Protein 8CDT (pdb70)

Secondary structure (DSSP, 8-state):
--EEEEE--EEE-TT--EEEEEEEESS-STTS-EEEEEE-TTS-EEEEEEE-TTS-EEE-GGGTTTEEEEEEGGGTEEEEEE-S--GGG-EEEEEEEHHHHHHHHHTSS--SS--EEEEE-

Nearest PDB structures (foldseek):
  7zox-assembly1_C  TM=9.725E-01  e=8.321E-21  Vicugna pacos
  7sjs-assembly1_H  TM=9.654E-01  e=1.286E-16  Homo sapiens
  7bz5-assembly1_H  TM=9.254E-01  e=7.738E-17  Homo sapiens
  4dvb-assembly2_H  TM=9.433E-01  e=3.754E-16  Mus musculus
  7om5-assembly1_A  TM=9.015E-01  e=3.972E-16  Lama glama

Solvent-accessible surface area: 6124 Å² total; per-residue (Å²): 157,112,95,10,85,16,65,34,30,19,148,26,127,76,51,22,60,28,139,0,23,0,73,2,38,54,54,90,3,50,174,19,16,0,0,0,0,12,64,17,106,92,116,50,30,58,72,0,0,29,10,59,48,112,39,35,71,23,47,17,119,54,0,122,64,23,9,51,11,53,38,42,60,104,133,45,9,0,36,0,61,0,55,136,2,86,80,102,0,30,1,39,0,34,0,2,49,66,148,26,11,72,71,4,76,70,57,124,66,169,23,74,9,169,16,17,82,0,32,5,87

Radius of gyration: 13.22 Å; Cα contacts (8 Å, |Δi|>4): 326; chains: 1; bounding box: 37×27×26 Å

B-factor: mean 25.24, std 8.72, range [15.8, 60.59]

Sequence (121 aa):
DVQQLVESGGGLLVVQPGGSLRLSCVASSGFTFSRVGMGWVRQAPGKGLEEWVSDINASGGTGYADSVKGRFAISRDNAKNTLYLQMMNRRLKPEDTAVYYCCAKKMMDTAMMIEAGIIKPAGQGTQVTVS

Structure (mmCIF, N/CA/C/O backbone):
data_8CDT
#
_entry.id   8CDT
#
_cell.length_a   99.968
_cell.length_b   99.968
_cell.length_c   30.707
_cell.angle_alpha   90.000
_cell.angle_beta   90.000
_cell.angle_gamma   120.000
#
_symmetry.space_group_name_H-M   'P 63'
#
loop_
_entity.id
_entity.type
_entity.pdbx_description
1 polymer '15-Nup93 tracking VHH antibody'
2 non-polymer GLYCEROL
3 water water
#
loop_
_atom_site.grou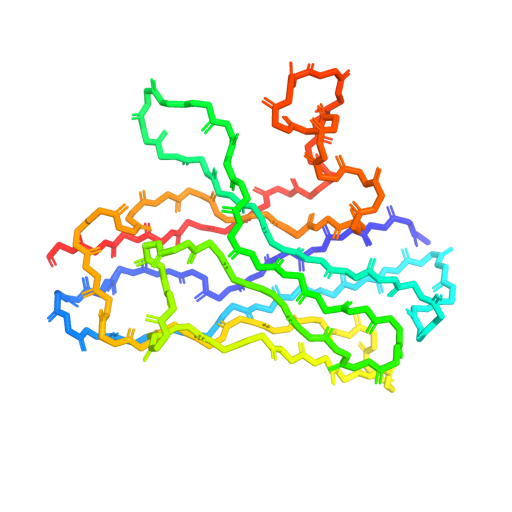p_PDB
_atom_site.id
_atom_site.type_symbol
_atom_site.label_atom_id
_atom_site.label_alt_id
_atom_site.label_comp_id
_atom_site.label_asym_id
_atom_site.label_entity_id
_atom_site.label_seq_id
_atom_site.pdbx_PDB_ins_code
_atom_site.Cartn_x
_atom_site.Cartn_y
_atom_site.Cartn_z
_atom_site.occupancy
_atom_site.B_iso_or_equiv
_atom_site.auth_seq_id
_atom_site.auth_comp_id
_atom_site.auth_asym_id
_atom_site.auth_atom_id
_atom_site.pdbx_PDB_model_num
ATOM 1 N N . ASP A 1 2 ? 47.04233 -49.20953 -15.95637 0.994 47.54966 2 ASP A N 1
ATOM 2 C CA . ASP A 1 2 ? 45.96826 -48.26404 -16.28941 1.000 44.33176 2 ASP A CA 1
ATOM 3 C C . ASP A 1 2 ? 45.95575 -47.05348 -15.33116 0.898 38.41282 2 ASP A C 1
ATOM 4 O O . ASP A 1 2 ? 46.22821 -47.19688 -14.14465 0.630 37.07838 2 ASP A O 1
ATOM 9 N N . VAL A 1 3 ? 45.62956 -45.87715 -15.86159 1.000 35.20410 3 VAL A N 1
ATOM 10 C CA . VAL A 1 3 ? 45.62322 -44.61163 -15.10661 1.000 31.02583 3 VAL A CA 1
ATOM 11 C C . VAL A 1 3 ? 44.19903 -44.05834 -15.17506 1.000 27.74524 3 VAL A C 1
ATOM 12 O O . VAL A 1 3 ? 43.76589 -43.56027 -16.23462 1.000 29.54209 3 VAL A O 1
ATOM 16 N N A GLN A 1 4 ? 43.44284 -44.19059 -14.07876 0.479 25.67730 4 GLN A N 1
ATOM 17 N N B GLN A 1 4 ? 43.47105 -44.12173 -14.05893 0.521 24.88795 4 GLN A N 1
ATOM 18 C CA A GLN A 1 4 ? 42.01489 -43.88214 -14.10884 0.479 25.35073 4 GLN A CA 1
ATOM 19 C CA B GLN A 1 4 ? 42.05583 -43.77982 -14.13902 0.521 24.46643 4 GLN A CA 1
ATOM 20 C C A GLN A 1 4 ? 41.56890 -43.37185 -12.74066 0.479 23.80597 4 GLN A C 1
ATOM 21 C C B GLN A 1 4 ? 41.53037 -43.42279 -12.75604 0.521 21.86684 4 GLN A C 1
ATOM 22 O O A GLN A 1 4 ? 42.19502 -43.62746 -11.71197 0.479 24.95805 4 GLN A O 1
ATOM 23 O O B GLN A 1 4 ? 42.04346 -43.87184 -11.73358 0.521 22.54444 4 GLN A O 1
ATOM 34 N N . LEU A 1 5 ? 40.46733 -42.62025 -12.75808 1.000 21.85596 5 LEU A N 1
ATOM 35 C CA . LEU A 1 5 ? 39.59508 -42.39099 -11.59284 1.000 20.26942 5 LEU A CA 1
ATOM 36 C C . LEU A 1 5 ? 38.22872 -42.87932 -12.01618 1.000 21.86331 5 LEU A C 1
ATOM 37 O O . LEU A 1 5 ? 37.71791 -42.45480 -13.06575 1.000 24.38854 5 LEU A O 1
ATOM 42 N N . VAL A 1 6 ? 37.63537 -43.77505 -11.21859 1.000 19.29796 6 VAL A N 1
ATOM 43 C CA . VAL A 1 6 ? 36.38284 -44.41789 -11.62891 1.000 19.16034 6 VAL A CA 1
ATOM 44 C C . VAL A 1 6 ? 35.33601 -44.26675 -10.51677 1.000 17.88193 6 VAL A C 1
ATOM 45 O O . VAL A 1 6 ? 35.44387 -44.89198 -9.46036 1.000 19.15714 6 VAL A O 1
ATOM 49 N N . GLU A 1 7 ? 34.31530 -43.43624 -10.76962 1.000 18.32563 7 GLU A N 1
ATOM 50 C CA . GLU A 1 7 ? 33.27183 -43.16386 -9.76470 1.000 17.34994 7 GLU A CA 1
ATOM 51 C C . GLU A 1 7 ? 32.07502 -44.12475 -9.87713 1.000 18.01564 7 GLU A C 1
ATOM 52 O O . GLU A 1 7 ? 31.69954 -44.53673 -10.97571 1.000 18.01510 7 GLU A O 1
ATOM 58 N N . SER A 1 8 ? 31.50039 -44.45447 -8.73144 1.000 17.25768 8 SER A N 1
ATOM 59 C CA . SER A 1 8 ? 30.25591 -45.22712 -8.74656 1.000 17.40753 8 SER A CA 1
ATOM 60 C C . SER A 1 8 ? 29.46252 -44.85479 -7.51335 1.000 18.02621 8 SER A C 1
ATOM 61 O O . SER A 1 8 ? 29.91726 -44.15700 -6.60129 1.000 19.32560 8 SER A O 1
ATOM 64 N N . GLY A 1 9 ? 28.20228 -45.31374 -7.50308 1.000 18.38107 9 GLY A N 1
ATOM 65 C CA . GLY A 1 9 ? 27.38117 -45.21827 -6.31246 1.000 19.36267 9 GLY A CA 1
ATOM 66 C C . GLY A 1 9 ? 26.23917 -44.22430 -6.41882 1.000 18.78686 9 GLY A C 1
ATOM 67 O O . GLY A 1 9 ? 25.42087 -44.11228 -5.45936 1.000 20.00189 9 GLY A O 1
ATOM 68 N N . GLY A 1 10 ? 26.10775 -43.52364 -7.55932 1.000 18.76313 10 GLY A N 1
ATOM 69 C CA . GLY A 1 10 ? 24.98657 -42.60438 -7.71498 1.000 19.73383 10 GLY A CA 1
ATOM 70 C C . GLY A 1 10 ? 23.63595 -43.31022 -7.75306 1.000 20.46354 10 GLY A C 1
ATOM 71 O O . GLY A 1 10 ? 23.49965 -44.53892 -7.76130 1.000 21.29192 10 GLY A O 1
ATOM 72 N N . GLY A 1 11 ? 22.60286 -42.50069 -7.74467 1.000 20.22527 11 GLY A N 1
ATOM 73 C CA . GLY A 1 11 ? 21.25035 -43.04517 -7.72372 1.000 19.79162 11 GLY A CA 1
ATOM 74 C C . GLY A 1 11 ? 20.23544 -41.94008 -7.54989 1.000 20.50323 11 GLY A C 1
ATOM 75 O O . GLY A 1 11 ? 20.56408 -40.74939 -7.54561 1.000 21.66838 11 GLY A O 1
ATOM 76 N N A LEU A 1 12 ? 18.98146 -42.35104 -7.40730 0.531 21.15556 12 LEU A N 1
ATOM 77 N N B LEU A 1 12 ? 18.97443 -42.37799 -7.51488 0.469 20.32135 12 LEU A N 1
ATOM 78 C CA A LEU A 1 12 ? 17.85748 -41.42091 -7.30564 0.531 22.82647 12 LEU A CA 1
ATOM 79 C CA B LEU A 1 12 ? 17.8011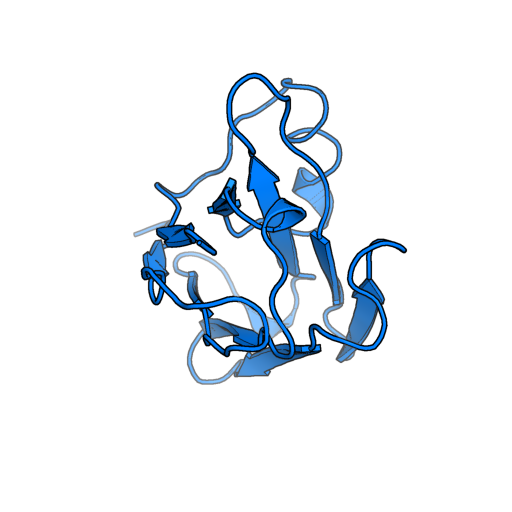0 -41.54436 -7.27897 0.469 21.64747 12 LEU A CA 1
ATOM 80 C C A LEU A 1 12 ? 17.23010 -41.64757 -5.94263 0.531 21.54750 12 LEU A C 1
ATOM 81 C C B LEU A 1 12 ? 17.40098 -41.71369 -5.82688 0.469 20.76622 12 LEU A C 1
ATOM 82 O O A LEU A 1 12 ? 16.68399 -42.72687 -5.69105 0.531 23.01020 12 LEU A O 1
ATOM 83 O O B LEU A 1 12 ? 17.29570 -42.84058 -5.32355 0.469 19.98151 12 LEU A O 1
ATOM 92 N N A VAL A 1 13 ? 17.33487 -40.65487 -5.05529 0.531 19.63431 13 VAL A N 1
ATOM 93 N N B VAL A 1 13 ? 17.14214 -40.59967 -5.16382 0.469 22.06048 13 VAL A N 1
ATOM 94 C CA A VAL A 1 13 ? 16.79304 -40.70490 -3.70617 0.531 20.24174 13 VAL A CA 1
ATOM 95 C CA B VAL A 1 13 ? 16.84129 -40.61679 -3.74710 0.469 23.35277 13 VAL A CA 1
ATOM 96 C C A VAL A 1 13 ? 15.77039 -39.59082 -3.48986 0.531 20.31896 13 VAL A C 1
ATOM 97 C C B VAL A 1 13 ? 15.85681 -39.49501 -3.42065 0.469 22.15047 13 VAL A C 1
ATOM 98 O O A VAL A 1 13 ? 15.66520 -38.63473 -4.25639 0.531 20.51587 13 VAL A O 1
ATOM 99 O O B VAL A 1 13 ? 15.79836 -38.46894 -4.09739 0.469 21.85275 13 VAL A O 1
ATOM 106 N N . GLN A 1 14 ? 15.07112 -39.69578 -2.38919 0.843 22.74977 14 GLN A N 1
ATOM 107 C CA . GLN A 1 14 ? 14.13527 -38.68748 -1.95947 1.000 24.10600 14 GLN A CA 1
ATOM 108 C C . GLN A 1 14 ? 14.85680 -37.66138 -1.09795 1.000 24.79263 14 GLN A C 1
ATOM 109 O O . GLN A 1 14 ? 15.89534 -37.94707 -0.53230 1.000 24.93982 14 GLN A O 1
ATOM 115 N N . PRO A 1 15 ? 14.31568 -36.44577 -0.97624 1.000 24.593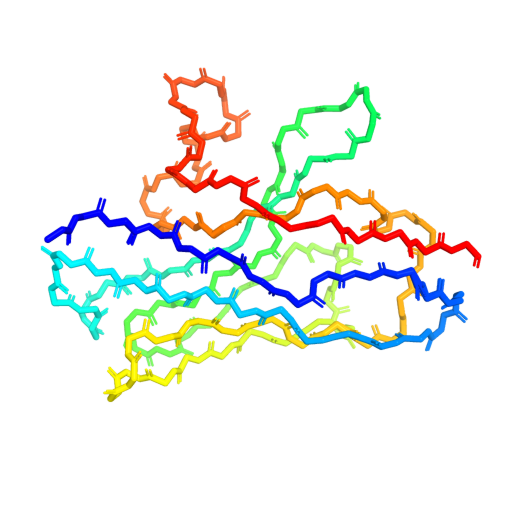18 15 PRO A N 1
ATOM 116 C CA . PRO A 1 15 ? 14.89030 -35.47706 -0.03367 1.000 23.59818 15 PRO A CA 1
ATOM 117 C C . PRO A 1 15 ? 14.96765 -35.99941 1.38956 1.000 22.71085 15 PRO A C 1
ATOM 118 O O . PRO A 1 15 ? 14.04873 -36.63528 1.90469 1.000 24.70249 15 PRO A O 1
ATOM 122 N N . GLY A 1 16 ? 16.11644 -35.78801 2.00817 1.000 21.55304 16 GLY A N 1
ATOM 123 C CA . GLY A 1 16 ? 16.39215 -36.34155 3.30607 1.000 21.11814 16 GLY A CA 1
ATOM 124 C C . GLY A 1 16 ? 17.16333 -37.64662 3.23942 1.000 19.80083 16 GLY A C 1
ATOM 125 O O . GLY A 1 16 ? 17.57856 -38.14277 4.29034 1.000 21.15447 16 GLY A O 1
ATOM 126 N N . GLY A 1 17 ? 17.32677 -38.21548 2.04855 1.000 20.13069 17 GLY A N 1
ATOM 127 C CA . GLY A 1 17 ? 17.91189 -39.54220 1.89829 1.000 18.16867 17 GLY A CA 1
ATOM 128 C C . GLY A 1 17 ? 19.43170 -39.55400 1.82830 1.000 18.19736 17 GLY A C 1
ATOM 129 O O . GLY A 1 17 ? 20.12653 -38.57211 2.15035 1.000 19.90179 17 GLY A O 1
ATOM 130 N N . SER A 1 18 ? 19.93664 -40.70467 1.41819 1.000 18.95969 18 SER A N 1
ATOM 131 C CA . SER A 1 18 ? 21.32151 -41.03154 1.65837 1.000 18.13174 18 SER A CA 1
ATOM 132 C C . SER A 1 18 ? 21.88765 -41.81741 0.49974 1.000 17.98701 18 SER A C 1
ATOM 133 O O . SER A 1 18 ? 21.22634 -42.71470 -0.03154 1.000 19.08316 18 SER A O 1
ATOM 136 N N . LEU A 1 19 ? 23.16965 -41.55315 0.17338 1.000 18.67048 19 LEU A N 1
ATOM 137 C CA . LEU A 1 19 ? 23.91357 -42.32606 -0.82854 1.000 18.27167 19 LEU A CA 1
ATOM 138 C C . LEU A 1 19 ? 25.36743 -42.33902 -0.40168 1.000 17.52160 19 LEU A C 1
ATOM 139 O O . LEU A 1 19 ? 25.81888 -41.44598 0.30398 1.000 19.81190 19 LEU A O 1
ATOM 144 N N . ARG A 1 20 ? 26.12309 -43.34457 -0.85684 1.000 16.93396 20 ARG A N 1
ATOM 145 C CA . ARG A 1 20 ? 27.57907 -43.31182 -0.64577 1.000 17.09176 20 ARG A CA 1
ATOM 146 C C . ARG A 1 20 ? 28.23067 -43.44582 -1.99626 1.000 16.69059 20 ARG A C 1
ATOM 147 O O . ARG A 1 20 ? 28.12571 -44.45819 -2.67031 0.857 19.45864 20 ARG A O 1
ATOM 155 N N . LEU A 1 21 ? 28.99970 -42.42857 -2.38023 1.000 17.24118 21 LEU A N 1
ATOM 156 C CA . LEU A 1 21 ? 29.74235 -42.52777 -3.63676 1.000 17.87557 21 LEU A CA 1
ATOM 157 C C . LEU A 1 21 ? 31.15682 -43.07607 -3.37310 1.000 16.74462 21 LEU A C 1
ATOM 158 O O . LEU A 1 21 ? 31.68720 -42.95286 -2.27001 1.000 18.24406 21 LEU A O 1
ATOM 163 N N . SER A 1 22 ? 31.70515 -43.73777 -4.37908 1.000 16.49131 22 SER A N 1
ATOM 164 C CA . SER A 1 22 ? 33.07567 -44.24436 -4.28783 1.000 17.36374 22 SER A CA 1
ATOM 165 C C . SER A 1 22 ? 33.81778 -43.77687 -5.52174 1.000 17.91867 22 SER A C 1
ATOM 166 O O . SER A 1 22 ? 33.26892 -43.58497 -6.60770 1.000 18.63047 22 SER A O 1
ATOM 169 N N . CYS A 1 23 ? 35.14699 -43.70195 -5.38511 1.000 18.32624 23 CYS A N 1
ATOM 170 C CA . CYS A 1 23 ? 36.02287 -43.53094 -6.53370 1.000 19.59044 23 CYS A CA 1
ATOM 171 C C . CYS A 1 23 ? 37.24542 -44.40755 -6.35045 0.977 19.40037 23 CYS A C 1
ATOM 172 O O . CYS A 1 23 ? 37.92288 -44.28776 -5.32574 1.000 20.52316 23 CYS A O 1
ATOM 175 N N . VAL A 1 24 ? 37.49547 -45.27495 -7.31654 1.000 19.30737 24 VAL A N 1
ATOM 176 C CA . VAL A 1 24 ? 38.70098 -46.11039 -7.29405 1.000 19.88772 24 VAL A CA 1
ATOM 177 C C . VAL A 1 24 ? 39.73481 -45.47248 -8.20315 1.000 20.52116 24 VAL A C 1
ATOM 178 O O . VAL A 1 24 ? 39.49821 -45.23473 -9.40047 1.000 21.14920 24 VAL A O 1
ATOM 182 N N . ALA A 1 25 ? 40.91084 -45.25456 -7.62834 1.000 19.86329 25 ALA A N 1
ATOM 183 C CA . ALA A 1 25 ? 42.04188 -44.64672 -8.33685 1.000 19.92972 25 ALA A CA 1
ATOM 184 C C . ALA A 1 25 ? 43.03959 -45.71246 -8.76962 1.000 21.64218 25 ALA A C 1
ATOM 185 O O . ALA A 1 25 ? 43.25802 -46.70182 -8.04930 1.000 23.16276 25 ALA A O 1
ATOM 187 N N . SER A 1 26 ? 43.62332 -45.52985 -9.95579 1.000 21.12189 26 SER A N 1
ATOM 188 C CA A SER A 1 26 ? 44.70583 -46.40096 -10.38172 0.519 21.24034 26 SER A CA 1
ATOM 189 C CA B SER A 1 26 ? 44.70304 -46.40315 -10.39344 0.481 22.63785 26 SER A CA 1
ATOM 190 C C . SER A 1 26 ? 45.77610 -45.57698 -11.08888 1.000 22.76079 26 SER A C 1
ATOM 191 O O . SER A 1 26 ? 45.49966 -44.53773 -11.68651 1.000 23.62604 26 SER A O 1
ATOM 196 N N . GLY A 1 27 ? 47.02004 -46.06055 -11.01238 1.000 23.05516 27 GLY A N 1
ATOM 197 C CA . GLY A 1 27 ? 48.13031 -45.54172 -11.80001 1.000 23.62316 27 GLY A CA 1
ATOM 198 C C . GLY A 1 27 ? 49.12640 -44.72436 -11.02471 1.000 22.51341 27 GLY A C 1
ATOM 199 O O . GLY A 1 27 ? 50.17440 -44.37588 -11.59079 1.000 23.85217 27 GLY A O 1
ATOM 200 N N . PHE A 1 28 ? 48.89700 -44.49272 -9.73481 1.000 21.61377 28 PHE A N 1
ATOM 201 C CA . PHE A 1 28 ? 49.79153 -43.68804 -8.91752 1.000 21.98146 28 PHE A CA 1
ATOM 202 C C . PHE A 1 28 ? 49.66130 -44.17330 -7.47731 1.000 21.73668 28 PHE A C 1
ATOM 203 O O . PHE A 1 28 ? 48.67237 -44.82702 -7.10880 1.000 23.62565 28 PHE A O 1
ATOM 211 N N . THR A 1 29 ? 50.62598 -43.80080 -6.64244 1.000 20.35587 29 THR A N 1
ATOM 212 C CA . THR A 1 29 ? 50.54244 -44.10100 -5.21889 1.000 19.35033 29 THR A CA 1
ATOM 213 C C . THR A 1 29 ? 49.48651 -43.21339 -4.57946 1.000 19.07959 29 THR A C 1
ATOM 214 O O . THR A 1 29 ? 49.65210 -41.99961 -4.44143 1.000 19.61784 29 THR A O 1
ATOM 218 N N . PHE A 1 30 ? 48.37123 -43.82932 -4.18237 1.000 20.02543 30 PHE A N 1
ATOM 219 C CA . PHE A 1 30 ? 47.19222 -43.08331 -3.76629 1.000 19.23972 30 PHE A CA 1
ATOM 220 C C . PHE A 1 30 ? 47.35771 -42.40897 -2.40634 1.000 19.35018 30 PHE A C 1
ATOM 221 O O . PHE A 1 30 ? 46.90838 -41.26792 -2.21290 1.000 19.52089 30 PHE A O 1
ATOM 229 N N . SER A 1 31 ? 48.01012 -43.07284 -1.45230 1.000 21.09661 31 SER A N 1
ATOM 230 C CA . SER A 1 31 ? 48.01909 -42.62156 -0.06409 1.000 21.10261 31 SER A CA 1
ATOM 231 C C . SER A 1 31 ? 48.64015 -41.24728 0.11854 1.000 21.69499 31 SER A C 1
ATOM 232 O O . SER A 1 31 ? 48.27377 -40.53100 1.05477 1.000 23.63854 31 SER A O 1
ATOM 235 N N . ARG A 1 32 ? 49.59877 -40.87161 -0.73751 1.000 19.84268 32 ARG A N 1
ATOM 236 C CA . ARG A 1 32 ? 50.30379 -39.62248 -0.57235 1.000 19.24501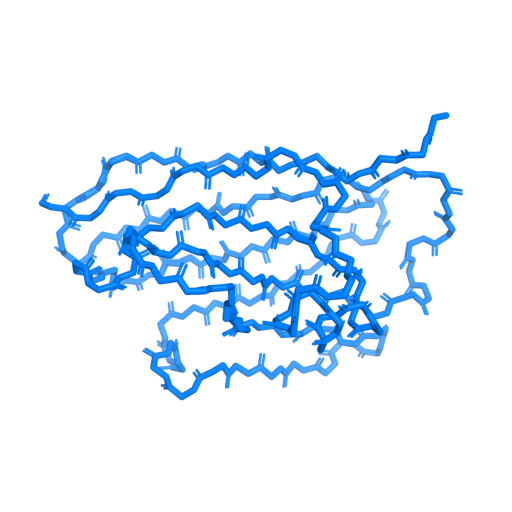 32 ARG A CA 1
ATOM 237 C C . ARG A 1 32 ? 49.66223 -38.44620 -1.29155 1.000 19.56052 32 ARG A C 1
ATOM 238 O O . ARG A 1 32 ? 50.20566 -37.33123 -1.22418 1.000 20.91511 32 ARG A O 1
ATOM 246 N N . VAL A 1 33 ? 48.52609 -38.67305 -1.96334 1.000 18.32640 33 VAL A N 1
ATOM 247 C CA . VAL A 1 33 ? 47.85775 -37.63267 -2.75272 1.000 18.71262 33 VAL A CA 1
ATOM 248 C C . VAL A 1 33 ? 46.57637 -37.13776 -2.06632 1.000 17.58478 33 VAL A C 1
ATOM 249 O O . VAL A 1 33 ? 45.71556 -37.93977 -1.67556 1.000 18.71226 33 VAL A O 1
ATOM 253 N N . GLY A 1 34 ? 46.41916 -35.82490 -1.96954 1.000 17.93868 34 GLY A N 1
ATOM 254 C CA . GLY A 1 34 ? 45.14977 -35.23548 -1.52543 1.000 17.47320 34 GLY A CA 1
ATOM 255 C C . GLY A 1 34 ? 44.10433 -35.39415 -2.59779 1.000 17.72341 34 GLY A C 1
ATOM 256 O O . GLY A 1 34 ? 44.38502 -35.19251 -3.78246 1.000 18.08613 34 GLY A O 1
ATOM 257 N N . MET A 1 35 ? 42.88678 -35.83381 -2.19268 1.000 17.14708 35 MET A N 1
ATOM 258 C CA . MET A 1 35 ? 41.83203 -36.18553 -3.16833 1.000 18.16561 35 MET A CA 1
ATOM 259 C C . MET A 1 35 ? 40.54906 -35.44476 -2.80961 1.000 18.07386 35 MET A C 1
ATOM 260 O O . MET A 1 35 ? 40.40523 -34.96824 -1.70746 1.000 20.21974 35 MET A O 1
ATOM 265 N N . GLY A 1 36 ? 39.64131 -35.34336 -3.75880 1.000 16.57093 36 GLY A N 1
ATOM 266 C CA . GLY A 1 36 ? 38.40513 -34.65942 -3.45219 1.000 17.23303 36 GLY A CA 1
ATOM 267 C C . GLY A 1 36 ? 37.31435 -34.98204 -4.43772 1.000 16.23971 36 GLY A C 1
ATOM 268 O O . GLY A 1 36 ? 37.47734 -35.74971 -5.38906 1.000 17.19854 36 GLY A O 1
ATOM 269 N N . TRP A 1 37 ? 36.21788 -34.25108 -4.24489 1.000 15.81481 37 TRP A N 1
ATOM 270 C CA . TRP A 1 37 ? 35.01137 -34.36898 -5.08794 1.000 15.84720 37 TRP A CA 1
ATOM 271 C C . TRP A 1 37 ? 34.58379 -33.01245 -5.60076 1.000 15.80311 37 TRP A C 1
ATOM 272 O O . TRP A 1 37 ? 34.69515 -31.99485 -4.88919 1.000 17.13527 37 TRP A O 1
ATOM 283 N N . VAL A 1 38 ? 34.08751 -33.01750 -6.83813 1.000 16.99932 38 VAL A N 1
ATOM 284 C CA . VAL A 1 38 ? 33.44445 -31.85429 -7.42694 1.000 16.32116 38 VAL A CA 1
ATOM 285 C C . VAL A 1 38 ? 32.12565 -32.33369 -7.99751 1.000 16.14776 38 VAL A C 1
ATOM 286 O O . VAL A 1 38 ? 31.88542 -33.53156 -8.13136 1.000 17.89386 38 VAL A O 1
ATOM 290 N N . ARG A 1 39 ? 31.27747 -31.41037 -8.39540 1.000 16.62266 39 ARG A N 1
ATOM 291 C CA . ARG A 1 39 ? 29.98525 -31.80303 -8.95646 1.000 16.44417 39 ARG A CA 1
ATOM 292 C C . ARG A 1 39 ? 29.53073 -30.80278 -9.99636 1.000 17.03229 39 ARG A C 1
ATOM 293 O O . ARG A 1 39 ? 29.91649 -29.61729 -9.97349 1.000 18.87762 39 ARG A O 1
ATOM 301 N N . GLN A 1 40 ? 28.67191 -31.23198 -10.88245 1.000 18.28638 40 GLN A N 1
ATOM 302 C CA . GLN A 1 40 ? 28.14343 -30.39230 -11.94675 1.000 18.89779 40 GLN A CA 1
ATOM 303 C C . GLN A 1 40 ? 26.64168 -30.58401 -12.02426 1.000 20.54813 40 GLN A C 1
ATOM 304 O O . GLN A 1 40 ? 26.15695 -31.64173 -12.44107 1.000 21.54976 40 GLN A O 1
ATOM 310 N N . ALA A 1 41 ? 25.92220 -29.54823 -11.63400 1.000 23.78540 41 ALA A N 1
ATOM 311 C CA . ALA A 1 41 ? 24.47304 -29.51314 -11.63707 1.000 27.26471 41 ALA A CA 1
ATOM 312 C C . ALA A 1 41 ? 24.01395 -29.08915 -13.03099 1.000 30.10425 41 ALA A C 1
ATOM 313 O O . ALA A 1 41 ? 24.78168 -28.48718 -13.78420 1.000 30.06696 41 ALA A O 1
ATOM 315 N N . PRO A 1 42 ? 22.76810 -29.38082 -13.40752 1.000 35.12002 42 PRO A N 1
ATOM 316 C CA . PRO A 1 42 ? 22.28703 -29.01327 -14.75289 1.000 38.12018 42 PRO A CA 1
ATOM 317 C C . PRO A 1 42 ? 22.35584 -27.52389 -15.03663 1.000 39.25981 42 PRO A C 1
ATOM 318 O O . PRO A 1 42 ? 21.98641 -26.69210 -14.20312 1.000 41.25718 42 PRO A O 1
ATOM 322 N N . GLY A 1 43 ? 22.94895 -27.20259 -16.18390 1.000 38.80440 43 GLY A N 1
ATOM 323 C CA . GLY A 1 43 ? 23.14805 -25.83333 -16.59673 1.000 40.93852 43 GLY A CA 1
ATOM 324 C C . GLY A 1 43 ? 24.21647 -25.06963 -15.85833 1.000 40.75195 43 GLY A C 1
ATOM 325 O O . GLY A 1 43 ? 24.34758 -23.86318 -16.07170 1.000 41.68048 43 GLY A O 1
ATOM 326 N N . LYS A 1 44 ? 24.96513 -25.72266 -14.97825 1.000 36.37549 44 LYS A N 1
ATOM 327 C CA . LYS A 1 44 ? 25.93985 -25.03608 -14.15079 1.000 33.44408 44 LYS A CA 1
ATOM 328 C C . LYS A 1 44 ? 27.34524 -25.51878 -14.46947 0.984 29.35953 44 LYS A C 1
ATOM 329 O O . LYS A 1 44 ? 27.54691 -26.51518 -15.17797 1.000 29.60894 44 LYS A O 1
ATOM 335 N N . GLY A 1 45 ? 28.32547 -24.78506 -13.93602 1.000 27.43530 45 GLY A N 1
ATOM 336 C CA . GLY A 1 45 ? 29.70852 -25.21299 -14.01009 1.000 26.09498 45 GLY A CA 1
ATOM 337 C C . GLY A 1 45 ? 30.03491 -26.26225 -12.95617 1.000 23.87403 45 GLY A C 1
ATOM 338 O O . GLY A 1 45 ? 29.21235 -26.66537 -12.12493 1.000 25.05009 45 GLY A O 1
ATOM 339 N N . LEU A 1 46 ? 31.26636 -26.71858 -13.00452 1.000 21.28969 46 LEU A N 1
ATOM 340 C CA . LEU A 1 46 ? 31.75171 -27.65456 -12.00645 1.000 19.92170 46 LEU A CA 1
ATOM 341 C C . LEU A 1 46 ? 32.07812 -26.90114 -10.74021 1.000 18.73721 46 LEU A C 1
ATOM 342 O O . LEU A 1 46 ? 32.72019 -25.82995 -10.79004 1.000 20.45692 46 LEU A O 1
ATOM 347 N N . GLU A 1 47 ? 31.71787 -27.45962 -9.57813 1.000 18.62093 47 GLU A N 1
ATOM 348 C CA A GLU A 1 47 ? 31.96631 -26.77923 -8.31713 0.590 18.13696 47 GLU A CA 1
ATOM 349 C CA B GLU A 1 47 ? 31.89410 -26.78432 -8.29376 0.410 18.12903 47 GLU A CA 1
ATOM 350 C C . GLU A 1 47 ? 32.47376 -27.74020 -7.26484 1.000 17.58966 47 GLU A C 1
ATOM 351 O O . GLU A 1 47 ? 32.09956 -28.91512 -7.23571 1.000 17.64130 47 GLU A O 1
ATOM 362 N N . TRP A 1 48 ? 33.39147 -27.27221 -6.44371 1.000 17.58931 48 TRP A N 1
ATOM 363 C CA . TRP A 1 48 ? 33.96369 -28.05021 -5.35898 1.000 17.39678 48 TRP A CA 1
ATOM 364 C C . TRP A 1 48 ? 32.90287 -28.54165 -4.39065 1.000 17.57710 48 TRP A C 1
ATOM 365 O O . TRP A 1 48 ? 31.98309 -27.82069 -4.01604 1.000 21.18032 48 TRP A O 1
ATOM 376 N N . VAL A 1 49 ? 33.10282 -29.77729 -3.92020 1.000 17.60740 49 VAL A N 1
ATOM 377 C CA . VAL A 1 49 ? 32.28827 -30.37131 -2.86223 1.000 17.36020 49 VAL A CA 1
ATOM 378 C C . VAL A 1 49 ? 33.10222 -30.60041 -1.59040 1.000 16.81541 49 VAL A C 1
ATOM 379 O O . VAL A 1 49 ? 32.69455 -30.20574 -0.50386 1.000 17.93101 49 VAL A O 1
ATOM 383 N N . SER A 1 50 ? 34.21100 -31.35818 -1.69979 1.000 17.02096 50 SER A N 1
ATOM 384 C CA . SER A 1 50 ? 34.92525 -31.73566 -0.48944 1.000 17.61017 50 SER A CA 1
ATOM 385 C C . SER A 1 50 ? 36.34343 -32.15703 -0.83892 1.000 17.32905 50 SER A C 1
ATOM 386 O O . SER A 1 50 ? 36.58293 -32.62239 -1.94933 1.000 18.46984 50 SER A O 1
ATOM 389 N N . ASP A 1 51 ? 37.26273 -31.99553 0.13385 1.000 17.37616 51 ASP A N 1
ATOM 390 C CA . ASP A 1 51 ? 38.65964 -32.41266 -0.01455 1.000 17.59280 51 ASP A CA 1
ATOM 391 C C . ASP A 1 51 ? 39.04999 -33.28102 1.15790 1.000 17.71272 51 ASP A C 1
ATOM 392 O O . ASP A 1 51 ? 38.61001 -33.06663 2.28938 1.000 18.68080 51 ASP A O 1
ATOM 397 N N . ILE A 1 52 ? 39.98514 -34.22040 0.89903 1.000 16.73201 52 ILE A N 1
ATOM 398 C CA . ILE A 1 52 ? 40.70441 -34.91410 1.98822 1.000 18.34951 52 ILE A CA 1
ATOM 399 C C . ILE A 1 52 ? 42.19959 -34.98732 1.66130 1.000 18.81600 52 ILE A C 1
ATOM 400 O O . ILE A 1 52 ? 42.60526 -35.56847 0.64842 1.000 19.18632 52 ILE A O 1
ATOM 405 N N . ASN A 1 53 ? 43.00864 -34.32979 2.47280 1.000 19.01292 53 ASN A N 1
ATOM 406 C CA . ASN A 1 53 ? 44.43617 -34.34197 2.16772 1.000 20.13815 53 ASN A CA 1
ATOM 407 C C . ASN A 1 53 ? 45.07429 -35.68429 2.53422 1.000 21.05021 53 ASN A C 1
ATOM 408 O O . ASN A 1 53 ? 44.43333 -36.56245 3.11949 1.000 21.59168 53 ASN A O 1
ATOM 413 N N . ALA A 1 54 ? 46.35515 -35.82615 2.18995 1.000 21.87928 54 ALA A N 1
ATOM 414 C CA . ALA A 1 54 ? 47.03239 -37.09373 2.46932 1.000 23.27686 54 ALA A CA 1
ATOM 415 C C . ALA A 1 54 ? 47.10962 -37.39431 3.97050 1.000 24.79803 54 ALA A C 1
ATOM 416 O O . ALA A 1 54 ? 47.18021 -38.56894 4.36552 1.000 27.97022 54 ALA A O 1
ATOM 418 N N . SER A 1 55 ? 47.08870 -36.37215 4.82265 0.914 24.34875 55 SER A N 1
ATOM 419 C CA . SER A 1 55 ? 47.11001 -36.53203 6.27751 1.000 26.95582 55 SER A CA 1
ATOM 420 C C . SER A 1 55 ? 45.74172 -36.76850 6.88921 0.959 26.17948 55 SER A C 1
ATOM 421 O O . SER A 1 55 ? 45.63894 -36.89794 8.12197 0.745 28.30494 55 SER A O 1
ATOM 424 N N . GLY A 1 56 ? 44.69181 -36.77783 6.07686 1.000 25.73742 56 GLY A N 1
ATOM 425 C CA . GLY A 1 56 ? 43.34553 -36.98764 6.57096 1.000 25.12720 56 GLY A CA 1
ATOM 426 C C . GLY A 1 56 ? 42.60590 -35.73094 6.98128 1.000 24.73466 56 GLY A C 1
ATOM 427 O O . GLY A 1 56 ? 41.48455 -35.82504 7.48614 1.000 26.46849 56 GLY A O 1
ATOM 428 N N . GLY A 1 57 ? 43.19625 -34.55578 6.81451 1.000 24.18446 57 GLY A N 1
ATOM 429 C CA . GLY A 1 57 ? 42.45274 -33.32952 7.07325 1.000 22.91339 57 GLY A CA 1
ATOM 430 C C . GLY A 1 57 ? 41.40811 -33.12481 5.97629 1.000 22.66901 57 GLY A C 1
ATOM 431 O O . GLY A 1 57 ? 41.63234 -33.45351 4.80973 1.000 23.48136 57 GLY A O 1
ATOM 432 N N . THR A 1 58 ? 40.23213 -32.58963 6.34477 1.000 22.65838 58 THR A N 1
ATOM 433 C CA . THR A 1 58 ? 39.13214 -32.49526 5.39345 1.000 22.00110 58 THR A CA 1
ATOM 434 C C . THR A 1 58 ? 38.58744 -31.07702 5.27783 1.000 22.44955 58 THR A C 1
ATOM 435 O O . THR A 1 58 ? 38.75794 -30.21039 6.16419 1.000 23.57792 58 THR A O 1
ATOM 439 N N . GLY A 1 59 ? 37.93171 -30.83396 4.15697 1.000 20.54794 59 GLY A N 1
ATOM 440 C CA .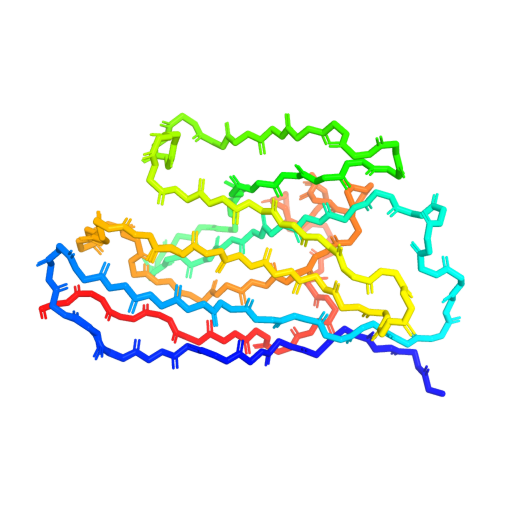 GLY A 1 59 ? 37.26673 -29.55717 3.94385 1.000 19.57380 59 GLY A CA 1
ATOM 441 C C . GLY A 1 59 ? 36.00963 -29.79007 3.14393 1.000 19.34970 59 GLY A C 1
ATOM 442 O O . GLY A 1 59 ? 35.90386 -30.77213 2.38596 1.000 19.35497 59 GLY A O 1
ATOM 443 N N . TYR A 1 60 ? 35.02972 -28.88919 3.32296 1.000 19.99462 60 TYR A N 1
ATOM 444 C CA . TYR A 1 60 ? 33.71260 -29.03406 2.71259 1.000 19.61856 60 TYR A CA 1
ATOM 445 C C . TYR A 1 60 ? 33.23298 -27.68637 2.18699 1.000 19.30284 60 TYR A C 1
ATOM 446 O O . TYR A 1 60 ? 33.37905 -26.64347 2.85975 1.000 20.97281 60 TYR A O 1
ATOM 455 N N . ALA A 1 61 ? 32.52721 -27.73331 1.04378 1.000 18.98195 61 ALA A N 1
ATOM 456 C CA . ALA A 1 61 ? 31.79074 -26.55676 0.60410 1.000 19.08495 61 ALA A CA 1
ATOM 457 C C . ALA A 1 61 ? 30.73055 -26.21588 1.65962 1.000 20.32963 61 ALA A C 1
ATOM 458 O O . ALA A 1 61 ? 30.14880 -27.11326 2.27969 1.000 20.97082 61 ALA A O 1
ATOM 460 N N . ASP A 1 62 ? 30.47544 -24.91379 1.84332 1.000 23.21547 62 ASP A N 1
ATOM 461 C CA . ASP A 1 62 ? 29.52704 -24.46415 2.87076 1.000 24.54571 62 ASP A CA 1
ATOM 462 C C . ASP A 1 62 ? 28.15880 -25.13649 2.74115 1.000 24.52450 62 ASP A C 1
ATOM 463 O O . ASP A 1 62 ? 27.56629 -25.54770 3.75681 1.000 26.47059 62 ASP A O 1
ATOM 468 N N . SER A 1 63 ? 27.69732 -25.36905 1.50408 1.000 22.63818 63 SER A N 1
ATOM 469 C CA . SER A 1 63 ? 26.34200 -25.90473 1.33096 1.000 23.35592 63 SER A CA 1
ATOM 470 C C . SER A 1 63 ? 26.19725 -27.37326 1.72509 1.000 22.95064 63 SER A C 1
ATOM 471 O O . SER A 1 63 ? 25.06924 -27.83518 1.85522 1.000 24.67879 63 SER A O 1
ATOM 474 N N . VAL A 1 64 ? 27.28696 -28.10500 1.92244 1.000 21.25522 64 VAL A N 1
ATOM 475 C CA . VAL A 1 64 ? 27.22514 -29.51507 2.27419 1.000 19.88945 64 VAL A CA 1
ATOM 476 C C . VAL A 1 64 ? 27.73310 -29.80657 3.67437 1.000 20.75312 64 VAL A C 1
ATOM 477 O O . VAL A 1 64 ? 27.63498 -30.96747 4.12045 1.000 20.66582 64 VAL A O 1
ATOM 481 N N . LYS A 1 65 ? 28.27687 -28.81610 4.37152 1.000 22.02368 65 LYS A N 1
ATOM 482 C CA . LYS A 1 65 ? 28.80367 -29.03246 5.71857 1.000 23.56159 65 LYS A CA 1
ATOM 483 C C . LYS A 1 65 ? 27.73251 -29.56650 6.64220 1.000 24.01363 65 LYS A C 1
ATOM 484 O O . LYS A 1 65 ? 26.58674 -29.09715 6.62435 1.000 27.03935 65 LYS A O 1
ATOM 490 N N . GLY A 1 66 ? 28.10815 -30.58409 7.41123 1.000 24.81866 66 GLY A N 1
ATOM 491 C CA . GLY A 1 66 ? 27.22411 -31.23909 8.32388 1.000 25.87885 66 GLY A CA 1
ATOM 492 C C . GLY A 1 66 ? 26.34661 -32.29048 7.71257 1.000 25.64220 66 GLY A C 1
ATOM 493 O O . GLY A 1 66 ? 25.64923 -32.97121 8.46196 1.000 28.21416 66 GLY A O 1
ATOM 494 N N . ARG A 1 67 ? 26.33091 -32.43031 6.38069 1.000 21.69582 67 ARG A N 1
ATOM 495 C CA . ARG A 1 67 ? 25.52672 -33.43541 5.71383 1.000 20.50050 67 ARG A CA 1
ATOM 496 C C . ARG A 1 67 ? 26.36803 -34.46382 4.98326 1.000 19.01914 67 ARG A C 1
ATOM 497 O O . ARG A 1 67 ? 25.97447 -35.63677 4.90540 1.000 20.30474 67 ARG A O 1
ATOM 505 N N . PHE A 1 68 ? 27.49977 -34.06596 4.41837 1.000 18.94440 68 PHE A N 1
ATOM 506 C CA . PHE A 1 68 ? 28.36402 -34.97786 3.68636 1.000 17.95297 68 PHE A CA 1
ATOM 507 C C . PHE A 1 68 ? 29.60553 -35.29955 4.51495 1.000 18.19257 68 PHE A C 1
ATOM 508 O O . PHE A 1 68 ? 30.02847 -34.48740 5.34026 1.000 21.16718 68 PHE A O 1
ATOM 516 N N . ALA A 1 69 ? 30.21592 -36.45761 4.26603 1.000 17.78672 69 ALA A N 1
ATOM 517 C CA . ALA A 1 69 ? 31.44345 -36.82810 4.96751 1.000 18.92332 69 ALA A CA 1
ATOM 518 C C . ALA A 1 69 ? 32.33961 -37.55673 3.98050 1.000 18.35039 69 ALA A C 1
ATOM 519 O O . ALA A 1 69 ? 31.95896 -38.57362 3.39092 1.000 20.08840 69 ALA A O 1
ATOM 521 N N . ILE A 1 70 ? 33.54826 -37.01788 3.79097 1.000 17.91262 70 ILE A N 1
ATOM 522 C CA . ILE A 1 70 ? 34.54596 -37.63432 2.91383 1.000 18.19510 70 ILE A CA 1
ATOM 523 C C . ILE A 1 70 ? 35.45867 -38.55088 3.72058 1.000 19.24719 70 ILE A C 1
ATOM 524 O O . ILE A 1 70 ? 35.77435 -38.29362 4.89239 1.000 21.60444 70 ILE A O 1
ATOM 529 N N . SER A 1 71 ? 35.88470 -39.63058 3.06482 1.000 19.09075 71 SER A N 1
ATOM 530 C CA . SER A 1 71 ? 36.82978 -40.53044 3.71691 1.000 21.15514 71 SER A CA 1
ATOM 531 C C . SER A 1 71 ? 37.60950 -41.25459 2.64117 1.000 20.00350 71 SER A C 1
ATOM 532 O O . SER A 1 71 ? 37.30941 -41.17039 1.44791 1.000 19.55777 71 SER A O 1
ATOM 535 N N . ARG A 1 72 ? 38.67961 -41.94596 3.08649 1.000 20.13139 72 ARG A N 1
ATOM 536 C CA . ARG A 1 72 ? 39.48098 -42.66242 2.11048 1.000 20.06913 72 ARG A CA 1
ATOM 537 C C . ARG A 1 72 ? 39.95473 -43.97375 2.72071 1.000 22.45537 72 ARG A C 1
ATOM 538 O O . ARG A 1 72 ? 40.16710 -44.07442 3.94520 1.000 24.62819 72 ARG A O 1
ATOM 546 N N . ASP A 1 73 ? 40.10537 -44.97887 1.86026 1.000 22.20346 73 ASP A N 1
ATOM 547 C CA . ASP A 1 73 ? 40.68157 -46.27542 2.23137 1.000 24.18492 73 ASP A CA 1
ATOM 548 C C . ASP A 1 73 ? 41.91023 -46.45424 1.34389 1.000 23.21634 73 ASP A C 1
ATOM 549 O O . ASP A 1 73 ? 41.79987 -46.87709 0.19098 1.000 24.65525 73 ASP A O 1
ATOM 554 N N . ASN A 1 74 ? 43.07339 -46.14707 1.90547 1.000 22.22970 74 ASN A N 1
ATOM 555 C CA . ASN A 1 74 ? 44.30311 -46.16446 1.12280 1.000 24.22711 74 ASN A CA 1
ATOM 556 C C . ASN A 1 74 ? 44.67058 -47.56014 0.64800 1.000 26.14550 74 ASN A C 1
ATOM 557 O O . ASN A 1 74 ? 45.17663 -47.70343 -0.46880 1.000 28.26092 74 ASN A O 1
ATOM 562 N N . ALA A 1 75 ? 44.37177 -48.58640 1.44508 1.000 27.53502 75 ALA A N 1
ATOM 563 C CA . ALA A 1 75 ? 44.67632 -49.95272 1.05606 1.000 29.10331 75 ALA A CA 1
ATOM 564 C C . ALA A 1 75 ? 43.88346 -50.39381 -0.15541 1.000 29.97205 75 ALA A C 1
ATOM 565 O O . ALA A 1 75 ? 44.33258 -51.25886 -0.90086 1.000 32.18446 75 ALA A O 1
ATOM 567 N N . LYS A 1 76 ? 42.73382 -49.77476 -0.40925 1.000 27.88841 76 LYS A N 1
ATOM 568 C CA . LYS A 1 76 ? 41.91939 -50.10519 -1.55504 1.000 28.43473 76 LYS A CA 1
ATOM 569 C C . LYS A 1 76 ? 41.97595 -49.03547 -2.63579 1.000 26.11665 76 LYS A C 1
ATOM 570 O O . LYS A 1 76 ? 41.20202 -49.10684 -3.59841 1.000 24.59576 76 LYS A O 1
ATOM 576 N N . ASN A 1 77 ? 42.85161 -48.03555 -2.50599 1.000 23.35351 77 ASN A N 1
ATOM 577 C CA . ASN A 1 77 ? 42.90956 -46.93419 -3.48352 1.000 22.22930 77 ASN A CA 1
ATOM 578 C C . ASN A 1 77 ? 41.53841 -46.26792 -3.69941 0.993 20.58225 77 ASN A C 1
ATOM 579 O O . ASN A 1 77 ? 41.21549 -45.89173 -4.82835 0.891 20.11047 77 ASN A O 1
ATOM 584 N N . THR A 1 78 ? 40.71404 -46.17401 -2.64730 1.000 20.65728 78 THR A N 1
ATOM 585 C CA . THR A 1 78 ? 39.33066 -45.73539 -2.82411 1.000 20.49015 78 THR A CA 1
ATOM 586 C C . THR A 1 78 ? 39.04273 -44.49138 -1.99729 1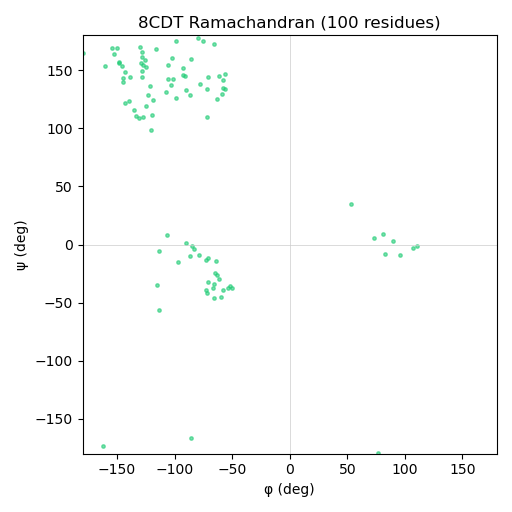.000 20.71286 78 THR A C 1
ATOM 587 O O . THR A 1 78 ? 39.40098 -44.41130 -0.81429 1.000 21.21528 78 THR A O 1
ATOM 591 N N . LEU A 1 79 ? 38.33803 -43.54264 -2.63747 1.000 19.18688 79 LEU A N 1
ATOM 592 C CA . LEU A 1 79 ? 37.79061 -42.35371 -1.98814 1.000 19.31279 79 LEU A CA 1
ATOM 593 C C . LEU A 1 79 ? 36.28782 -42.53383 -1.84227 1.000 18.12678 79 LEU A C 1
ATOM 594 O O . LEU A 1 79 ? 35.65900 -43.03737 -2.76167 1.000 19.24641 79 LEU A O 1
ATOM 599 N N . TYR A 1 80 ? 35.73613 -42.07173 -0.72876 1.000 17.44449 80 TYR A N 1
ATOM 600 C CA . TYR A 1 80 ? 34.28732 -42.16549 -0.52368 1.000 18.20612 80 TYR A CA 1
ATOM 601 C C . TYR A 1 80 ? 33.69787 -40.81186 -0.22962 1.000 17.90279 80 TYR A C 1
ATOM 602 O O . TYR A 1 80 ? 34.32048 -39.92050 0.31875 1.000 19.24098 80 TYR A O 1
ATOM 611 N N . LEU A 1 81 ? 32.43204 -40.65449 -0.58171 1.000 16.94930 81 LEU A N 1
ATOM 612 C CA . LEU A 1 81 ? 31.63899 -39.49244 -0.13076 1.000 16.91585 81 LEU A CA 1
ATOM 613 C C . LEU A 1 81 ? 30.30352 -40.00499 0.41830 1.000 16.46320 81 LEU A C 1
ATOM 614 O O . LEU A 1 81 ? 29.44431 -40.50580 -0.33925 1.000 17.23856 81 LEU A O 1
ATOM 619 N N . GLN A 1 82 ? 30.14342 -39.91807 1.73656 1.000 16.96547 82 GLN A N 1
ATOM 620 C CA . GLN A 1 82 ? 28.87233 -40.28427 2.35837 1.000 17.79125 82 GLN A CA 1
ATOM 621 C C . GLN A 1 82 ? 27.97298 -39.07295 2.30117 1.000 18.16055 82 GLN A C 1
ATOM 622 O O . GLN A 1 82 ? 28.34317 -37.98464 2.78542 1.000 20.43071 82 GLN A O 1
ATOM 628 N N A MET A 1 83 ? 26.83535 -39.24135 1.66048 0.619 17.59009 83 MET A N 1
ATOM 629 N N B MET A 1 83 ? 2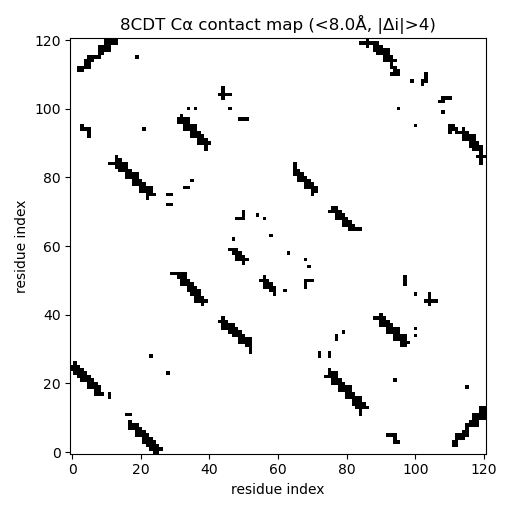6.80710 -39.20861 1.68717 0.381 18.08176 83 MET A N 1
ATOM 630 C CA A MET A 1 83 ? 25.85455 -38.16098 1.48581 0.619 18.55772 83 MET A CA 1
ATOM 631 C CA B MET A 1 83 ? 25.91613 -38.04508 1.50860 0.381 18.43382 83 MET A CA 1
ATOM 632 C C A MET A 1 83 ? 24.66558 -38.47731 2.37977 0.619 19.50752 83 MET A C 1
ATOM 633 C C B MET A 1 83 ? 24.59175 -38.27151 2.22323 0.381 18.08131 83 MET A C 1
ATOM 634 O O A MET A 1 83 ? 23.99775 -39.49133 2.17431 0.619 21.09689 83 MET A O 1
ATOM 635 O O B MET A 1 83 ? 23.73239 -38.98005 1.69758 0.381 17.01537 83 MET A O 1
ATOM 644 N N . ASN A 1 84 ? 24.42315 -37.66692 3.39107 1.000 17.88934 84 ASN A N 1
ATOM 645 C CA . ASN A 1 84 ? 23.23003 -37.80861 4.22385 1.000 18.89425 84 ASN A CA 1
ATOM 646 C C . ASN A 1 84 ? 22.38565 -36.55639 4.11417 1.000 19.13192 84 ASN A C 1
ATOM 647 O O . ASN A 1 84 ? 22.86847 -35.51620 3.67007 1.000 20.77574 84 ASN A O 1
ATOM 652 N N A ARG A 1 85 ? 21.09507 -36.68936 4.48653 0.402 19.56621 85 ARG A N 1
ATOM 653 N N B ARG A 1 85 ? 21.09450 -36.64765 4.51473 0.598 19.34827 85 ARG A N 1
ATOM 654 C CA A ARG A 1 85 ? 20.11446 -35.59025 4.48063 0.402 20.92894 85 ARG A CA 1
ATOM 655 C CA B ARG A 1 85 ? 20.19138 -35.47754 4.50762 0.598 20.11356 85 ARG A CA 1
ATOM 656 C C A ARG A 1 85 ? 20.14006 -34.82923 3.16348 0.402 20.19763 85 ARG A C 1
ATOM 657 C C B ARG A 1 85 ? 20.18611 -34.79949 3.14080 0.598 19.44522 85 ARG A C 1
ATOM 658 O O A ARG A 1 85 ? 20.25808 -33.60096 3.12986 0.402 20.96822 85 ARG A O 1
ATOM 659 O O B ARG A 1 85 ? 20.34911 -33.58210 3.04131 0.598 20.11307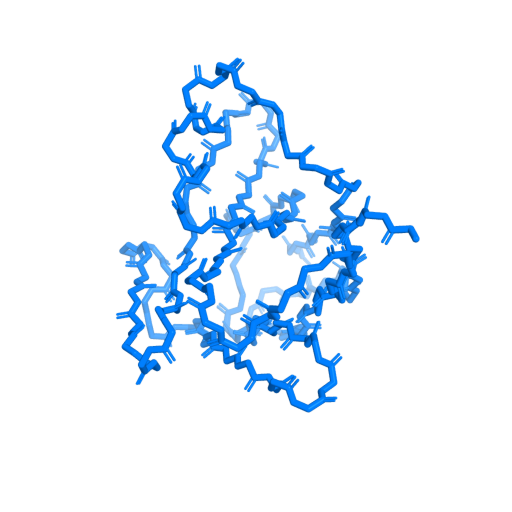 85 ARG A O 1
ATOM 674 N N . LEU A 1 86 ? 20.10235 -35.58909 2.06999 1.000 19.95495 86 LEU A N 1
ATOM 675 C CA . LEU A 1 86 ? 20.25406 -35.02723 0.71665 1.000 19.93678 86 LEU A CA 1
ATOM 676 C C . LEU A 1 86 ? 19.15848 -34.00986 0.38420 1.000 20.28456 86 LEU A C 1
ATOM 677 O O . LEU A 1 86 ? 18.01214 -34.13659 0.84677 1.000 21.38083 86 LEU A O 1
ATOM 682 N N . LYS A 1 87 ? 19.47791 -33.05695 -0.47594 1.000 20.74232 87 LYS A N 1
ATOM 683 C CA . LYS A 1 87 ? 18.54092 -31.99722 -0.83367 1.000 21.20105 87 LYS A CA 1
ATOM 684 C C . LYS A 1 87 ? 18.43278 -31.93497 -2.34698 1.000 22.97870 87 LYS A C 1
ATOM 685 O O . LYS A 1 87 ? 19.35697 -32.33555 -3.04379 1.000 21.82941 87 LYS A O 1
ATOM 691 N N . PRO A 1 88 ? 17.31278 -31.43390 -2.88705 1.000 23.78201 88 PRO A N 1
ATOM 692 C CA . PRO A 1 88 ? 17.19309 -31.30008 -4.36013 1.000 23.73794 88 PRO A CA 1
ATOM 693 C C . PRO A 1 88 ? 18.37033 -30.55209 -4.99412 1.000 23.91674 88 PRO A C 1
ATOM 694 O O . PRO A 1 88 ? 18.83712 -30.95033 -6.06572 1.000 26.03364 88 PRO A O 1
ATOM 698 N N . GLU A 1 89 ? 18.91340 -29.53133 -4.30387 1.000 23.53770 89 GLU A N 1
ATOM 699 C CA . GLU A 1 89 ? 20.06399 -28.77621 -4.80890 0.974 23.80552 89 GLU A CA 1
ATOM 700 C C . GLU A 1 89 ? 21.33540 -29.60034 -4.96133 1.000 21.78990 89 GLU A C 1
ATOM 701 O O . GLU A 1 89 ? 22.30736 -29.11056 -5.56994 0.833 21.94469 89 GLU A O 1
ATOM 707 N N . ASP A 1 90 ? 21.39223 -30.80714 -4.37349 1.000 20.81542 90 ASP A N 1
ATOM 708 C CA . ASP A 1 90 ? 22.55874 -31.67755 -4.51897 1.000 19.25828 90 ASP A CA 1
ATOM 709 C C . ASP A 1 90 ? 22.51577 -32.49263 -5.80084 1.000 18.98229 90 ASP A C 1
ATOM 710 O O . ASP A 1 90 ? 23.44531 -33.26774 -6.06635 1.000 20.25978 90 ASP A O 1
ATOM 715 N N . THR A 1 91 ? 21.44653 -32.40047 -6.59020 1.000 20.05194 91 THR A N 1
ATOM 716 C CA . THR A 1 91 ? 21.34023 -33.13898 -7.84817 1.000 19.39560 91 THR A CA 1
ATOM 717 C C . THR A 1 91 ? 22.43033 -32.66577 -8.79646 1.000 19.40541 91 THR A C 1
ATOM 718 O O . THR A 1 91 ? 22.55762 -31.47039 -9.05163 1.000 21.41497 91 THR A O 1
ATOM 722 N N . ALA A 1 92 ? 23.24885 -33.60367 -9.29764 1.000 19.15485 92 ALA A N 1
ATOM 723 C CA . ALA A 1 92 ? 24.44219 -33.26077 -10.10019 1.000 18.87071 92 ALA A CA 1
ATOM 724 C C . ALA A 1 92 ? 25.11185 -34.55302 -10.50515 1.000 18.04973 92 ALA A C 1
ATOM 725 O O . ALA A 1 92 ? 24.85683 -35.62382 -9.92468 1.000 18.72298 92 ALA A O 1
ATOM 727 N N . VAL A 1 93 ? 26.00922 -34.45134 -11.48229 1.000 18.32068 93 VAL A N 1
ATOM 728 C CA . VAL A 1 93 ? 27.00862 -35.49781 -11.67670 1.000 17.72385 93 VAL A CA 1
ATOM 729 C C . VAL A 1 93 ? 28.20189 -35.20471 -10.78110 1.000 17.16836 93 VAL A C 1
ATOM 730 O O . VAL A 1 93 ? 28.72010 -34.06855 -10.77116 1.000 18.50435 93 VAL A O 1
ATOM 734 N N . TYR A 1 94 ? 28.62040 -36.20161 -10.00942 1.000 17.53341 94 TYR A N 1
ATOM 735 C CA . TYR A 1 94 ? 29.75261 -36.05073 -9.09526 1.000 17.25244 94 TYR A CA 1
ATOM 736 C C . TYR A 1 94 ? 30.97859 -36.71301 -9.66892 1.000 16.63437 94 TYR A C 1
ATOM 737 O O . TYR A 1 94 ? 30.91532 -37.82288 -10.19639 1.000 17.79652 94 TYR A O 1
ATOM 746 N N . TYR A 1 95 ? 32.12864 -36.03665 -9.54368 1.000 16.81209 95 TYR A N 1
ATOM 747 C CA . TYR A 1 95 ? 33.40193 -36.50964 -10.08259 1.000 16.67642 95 TYR A CA 1
ATOM 748 C C . TYR A 1 95 ? 34.46325 -36.42954 -9.00444 1.000 17.30797 95 TYR A C 1
ATOM 749 O O . TYR A 1 95 ? 34.48661 -35.50280 -8.19470 1.000 17.93337 95 TYR A O 1
ATOM 758 N N A CYS A 1 96 ? 35.38002 -37.37084 -9.06938 0.654 16.39458 96 CYS A N 1
ATOM 759 N N B CYS A 1 96 ? 35.34396 -37.42488 -8.96516 0.346 19.49251 96 CYS A N 1
ATOM 760 C CA A CYS A 1 96 ? 36.54142 -37.37836 -8.20028 0.654 16.05342 96 CYS A CA 1
ATOM 761 C CA B CYS A 1 96 ? 36.48773 -37.30112 -8.07027 0.346 23.17676 96 CYS A CA 1
ATOM 762 C C A CYS A 1 96 ? 37.70729 -36.64485 -8.84187 0.654 17.27917 96 CYS A C 1
ATOM 763 C C B CYS A 1 96 ? 37.66805 -36.64819 -8.79089 0.346 21.03689 96 CYS A C 1
ATOM 764 O O A CYS A 1 96 ? 37.83334 -36.61129 -10.06037 0.654 17.48624 96 CYS A O 1
ATOM 765 O O B CYS A 1 96 ? 37.75856 -36.64787 -10.01724 0.346 21.06838 96 CYS A O 1
ATOM 770 N N . ALA A 1 97 ? 38.55400 -36.04531 -8.00705 1.000 18.29479 97 ALA A N 1
ATOM 771 C CA . ALA A 1 97 ? 39.72168 -35.38769 -8.57271 1.000 18.96283 97 ALA A CA 1
ATOM 772 C C . ALA A 1 97 ? 40.83714 -35.41426 -7.56742 1.000 19.42104 97 ALA A C 1
ATOM 773 O O . ALA A 1 97 ? 40.60131 -35.43960 -6.36170 1.000 20.73882 97 ALA A O 1
ATOM 775 N N . LYS A 1 98 ? 42.09090 -35.34045 -8.06423 1.000 18.82637 98 LYS A N 1
ATOM 776 C CA A LYS A 1 98 ? 43.16044 -34.90403 -7.17562 0.627 19.54719 98 LYS A CA 1
ATOM 777 C CA B LYS A 1 98 ? 43.14522 -34.91537 -7.15908 0.373 19.20801 98 LYS A CA 1
ATOM 778 C C . LYS A 1 98 ? 42.87342 -33.47883 -6.71221 1.000 18.06664 98 LYS A C 1
ATOM 779 O O . LYS A 1 98 ? 42.41598 -32.62981 -7.50741 1.000 19.89370 98 LYS A O 1
ATOM 790 N N . MET A 1 99 ? 43.13612 -33.20549 -5.41843 1.000 18.54089 99 MET A N 1
ATOM 791 C CA . MET A 1 99 ? 42.96383 -31.83544 -4.88010 1.000 19.61010 99 MET A CA 1
ATOM 792 C C . MET A 1 99 ? 43.63418 -30.77037 -5.70607 1.000 21.45046 99 MET A C 1
ATOM 793 O O . MET A 1 99 ? 43.07822 -29.66109 -5.86029 1.000 23.82282 99 MET A O 1
ATOM 798 N N . MET A 1 100 ? 44.81905 -31.08585 -6.24515 1.000 22.09814 100 MET A N 1
ATOM 799 C CA . MET A 1 100 ? 45.53992 -30.08379 -7.03121 1.000 23.31154 100 MET A CA 1
ATOM 800 C C . MET A 1 100 ? 44.88277 -29.81346 -8.37523 1.000 22.28259 100 MET A C 1
ATOM 801 O O . MET A 1 100 ? 45.29131 -28.84222 -9.04836 1.000 25.24403 100 MET A O 1
ATOM 806 N N . ASP A 1 101 ? 43.92321 -30.63879 -8.78000 1.000 20.57449 101 ASP A N 1
ATOM 807 C CA . ASP A 1 101 ? 43.23567 -30.44827 -10.04977 1.000 20.53712 101 ASP A CA 1
ATOM 808 C C . ASP A 1 101 ? 41.90159 -29.71431 -9.90026 1.000 19.30266 101 ASP A C 1
ATOM 809 O O . ASP A 1 101 ? 41.39450 -29.17552 -10.89202 1.000 20.16539 101 ASP A O 1
ATOM 814 N N . THR A 1 102 ? 41.37215 -29.60730 -8.67430 1.000 19.74994 102 THR A N 1
ATOM 815 C CA . THR A 1 102 ? 40.00745 -29.10795 -8.49226 1.000 18.21328 102 THR A CA 1
ATOM 816 C C . THR A 1 102 ? 39.81613 -27.69070 -9.02812 1.000 18.21031 102 THR A C 1
ATOM 817 O O . THR A 1 102 ? 38.81804 -27.43286 -9.72127 1.000 20.08137 102 THR A O 1
ATOM 821 N N . ALA A 1 103 ? 40.73711 -26.75461 -8.74208 1.000 18.62321 103 ALA A N 1
ATOM 822 C CA . ALA A 1 103 ? 40.50376 -25.38671 -9.18101 1.000 18.90282 103 ALA A CA 1
ATOM 823 C C . ALA A 1 103 ? 40.54363 -25.29002 -10.70691 1.000 18.27415 103 ALA A C 1
ATOM 824 O O . ALA A 1 103 ? 39.74139 -24.55558 -11.31664 1.000 21.20699 103 ALA A O 1
ATOM 826 N N . MET A 1 104 ? 41.43872 -26.04538 -11.34131 1.000 19.92634 104 MET A N 1
ATOM 827 C CA A MET A 1 104 ? 41.48124 -26.05108 -12.79807 0.799 20.63465 104 MET A CA 1
ATOM 828 C CA B MET A 1 104 ? 41.48715 -26.06925 -12.80307 0.201 20.92928 104 MET A CA 1
ATOM 829 C C . MET A 1 104 ? 40.21111 -26.66537 -13.38864 1.000 19.39548 104 MET A C 1
ATOM 830 O O . MET A 1 104 ? 39.77364 -26.25997 -14.48911 1.000 21.33356 104 MET A O 1
ATOM 839 N N . ILE A 1 105 ? 39.63943 -27.69676 -12.71360 1.000 18.92345 105 ILE A N 1
ATOM 840 C CA . ILE A 1 105 ? 38.37575 -28.28540 -13.16963 1.000 19.04479 105 ILE A CA 1
ATOM 841 C C . ILE A 1 105 ? 37.24051 -27.26902 -13.03967 1.000 19.69705 105 ILE A C 1
ATOM 842 O O . ILE A 1 105 ? 36.43431 -27.10770 -13.96679 1.000 20.57819 105 ILE A O 1
ATOM 847 N N . GLU A 1 106 ? 37.16821 -26.57172 -11.88266 1.000 19.29758 106 GLU A N 1
ATOM 848 C CA . GLU A 1 106 ? 36.13677 -25.53650 -11.72599 1.000 19.69777 106 GLU A CA 1
ATOM 849 C C . GLU A 1 106 ? 36.23675 -24.47167 -12.79415 1.000 19.92174 106 GLU A C 1
ATOM 850 O O . GLU A 1 106 ? 35.21601 -23.99393 -13.31134 1.000 22.16000 106 GLU A O 1
ATOM 856 N N . ALA A 1 107 ? 37.47739 -24.11229 -13.13765 1.000 20.34465 107 ALA A N 1
ATOM 857 C CA . ALA A 1 107 ? 37.71233 -23.07182 -14.12255 1.000 22.46687 107 ALA A CA 1
ATOM 858 C C . ALA A 1 107 ? 37.53238 -23.53755 -15.56432 1.000 25.16081 107 ALA A C 1
ATOM 859 O O . ALA A 1 107 ? 37.51556 -22.69405 -16.47375 1.000 27.65728 107 ALA A O 1
ATOM 861 N N . GLY A 1 108 ? 37.37134 -24.83968 -15.81002 1.000 24.19032 108 GLY A N 1
ATOM 862 C CA . GLY A 1 108 ? 37.23730 -25.32404 -17.18056 1.000 25.94489 108 GLY A CA 1
ATOM 863 C C . GLY A 1 108 ? 38.53711 -25.48068 -17.93839 1.000 27.21066 108 GLY A C 1
ATOM 864 O O . GLY A 1 108 ? 38.52357 -25.80425 -19.14479 1.000 29.59192 108 GLY A O 1
ATOM 865 N N . ILE A 1 109 ? 39.65867 -25.33889 -17.24147 1.000 24.58621 109 ILE A N 1
ATOM 866 C CA . ILE A 1 109 ? 40.97468 -25.46279 -17.85402 1.000 26.02359 109 ILE A CA 1
ATOM 867 C C . ILE A 1 109 ? 41.27326 -26.90352 -18.21117 1.000 26.04560 109 ILE A C 1
ATOM 868 O O . ILE A 1 109 ? 41.82361 -27.18278 -19.28682 1.000 28.00999 109 ILE A O 1
ATOM 873 N N . ILE A 1 110 ? 40.92830 -27.84195 -17.31500 1.000 24.10883 110 ILE A N 1
ATOM 874 C CA . ILE A 1 110 ? 40.94511 -29.26603 -17.61693 1.000 24.14564 110 ILE A CA 1
ATOM 875 C C . ILE A 1 110 ? 39.59386 -29.83393 -17.22806 1.000 22.63514 110 ILE A C 1
ATOM 876 O O . ILE A 1 110 ? 38.81669 -29.20559 -16.51809 1.000 24.41815 110 ILE A O 1
ATOM 881 N N . LYS A 1 111 ? 39.31695 -31.03963 -17.69395 1.000 23.08731 111 LYS A N 1
ATOM 882 C CA . LYS A 1 111 ? 38.08694 -31.73613 -17.35517 1.000 23.63438 111 LYS A CA 1
ATOM 883 C C . LYS A 1 111 ? 38.37670 -32.78193 -16.30295 1.000 20.84578 111 LYS A C 1
ATOM 884 O O . LYS A 1 111 ? 39.54592 -33.18799 -16.14160 1.000 22.86294 111 LYS A O 1
ATOM 890 N N . PRO A 1 112 ? 37.34186 -33.25114 -15.58249 1.000 21.72128 112 PRO A N 1
ATOM 891 C CA . PRO A 1 112 ? 37.54581 -34.41243 -14.70033 1.000 21.81074 112 PRO A CA 1
ATOM 892 C C . PRO A 1 112 ? 38.08990 -35.60203 -15.46446 1.000 22.18426 112 PRO A C 1
ATOM 893 O O . PRO A 1 112 ? 37.76783 -35.81065 -16.63746 1.000 23.26508 112 PRO A O 1
ATOM 897 N N . ALA A 1 113 ? 38.93298 -36.38726 -14.76440 1.000 21.16918 113 ALA A N 1
ATOM 898 C CA . ALA A 1 113 ? 39.50452 -37.57070 -15.41571 1.000 22.25346 113 ALA A CA 1
ATOM 899 C C . ALA A 1 113 ? 38.48445 -38.67277 -15.64663 1.000 22.74743 113 ALA A C 1
ATOM 900 O O . ALA A 1 113 ? 38.66380 -39.46627 -16.57103 1.000 25.88040 113 ALA A O 1
ATOM 902 N N . GLY A 1 114 ? 37.49308 -38.79785 -14.76213 1.000 20.44056 114 GLY A N 1
ATOM 903 C CA . GLY A 1 114 ? 36.54054 -39.88521 -14.79093 1.000 20.70542 114 GLY A CA 1
ATOM 904 C C . GLY A 1 114 ? 35.22946 -39.49401 -15.45187 1.000 21.15291 114 GLY A C 1
ATOM 905 O O . GLY A 1 114 ? 34.95503 -38.33394 -15.75628 1.000 22.28686 114 GLY A O 1
ATOM 906 N N . GLN A 1 115 ? 34.35504 -40.49532 -15.58609 1.000 20.99982 115 GLN A N 1
ATOM 907 C CA . GLN A 1 115 ? 33.03734 -40.26750 -16.16750 1.000 21.07667 115 GLN A CA 1
ATOM 908 C C . GLN A 1 115 ? 32.01686 -39.81935 -15.13819 1.000 19.37968 115 GLN A C 1
ATOM 909 O O . GLN A 1 115 ? 30.90521 -39.42954 -15.52302 0.944 21.33934 115 GLN A O 1
ATOM 915 N N . GLY A 1 116 ? 32.34366 -39.88119 -13.83361 1.000 18.27094 116 GLY A N 1
ATOM 916 C CA . GLY A 1 116 ? 31.42146 -39.43086 -12.80091 1.000 17.93076 116 GLY A CA 1
ATOM 917 C C . GLY A 1 116 ? 30.28046 -40.40571 -12.52281 1.000 17.46068 116 GLY A C 1
ATOM 918 O O . GLY A 1 116 ? 30.16785 -41.49369 -13.10978 1.000 18.83893 116 GLY A O 1
ATOM 919 N N . THR A 1 117 ? 29.43769 -39.96650 -11.58420 1.000 16.70711 117 THR A N 1
ATOM 920 C CA . THR A 1 117 ? 28.25639 -40.75429 -11.23104 1.000 16.43654 117 THR A CA 1
ATOM 921 C C . THR A 1 117 ? 27.13054 -39.78337 -10.89734 1.000 16.68495 117 THR A C 1
ATOM 922 O O . THR A 1 117 ? 27.34806 -38.75271 -10.27319 1.000 18.40939 117 THR A O 1
ATOM 926 N N . GLN A 1 118 ? 25.90025 -40.11562 -11.35517 1.000 17.51771 118 GLN A N 1
ATOM 927 C CA . GLN A 1 118 ? 24.78319 -39.17185 -11.30508 0.991 18.53235 118 GLN A CA 1
ATOM 928 C C . GLN A 1 118 ? 24.04184 -39.33081 -9.98518 1.000 16.71429 118 GLN A C 1
ATOM 929 O O . GLN A 1 118 ? 23.70842 -40.45493 -9.58845 0.942 17.98308 118 GLN A O 1
ATOM 935 N N . VAL A 1 119 ? 23.75006 -38.22555 -9.33512 1.000 17.72056 119 VAL A N 1
ATOM 936 C CA . VAL A 1 119 ? 22.93922 -38.17536 -8.12456 1.000 18.42380 119 VAL A CA 1
ATOM 937 C C . VAL A 1 119 ? 21.70255 -37.33484 -8.41210 1.000 19.19536 119 VAL A C 1
ATOM 938 O O . VAL A 1 119 ? 21.80668 -36.18970 -8.86994 1.000 20.32339 119 VAL A O 1
ATOM 942 N N . THR A 1 120 ? 20.51462 -37.89721 -8.19412 1.000 20.75301 120 THR A N 1
ATOM 943 C CA . THR A 1 120 ? 19.27048 -37.15797 -8.36077 1.000 22.49763 120 THR A CA 1
ATOM 944 C C . THR A 1 120 ? 18.51755 -37.20487 -7.05852 1.000 21.84301 120 THR A C 1
ATOM 945 O O . THR A 1 120 ? 18.26507 -38.28980 -6.53616 1.000 22.87357 120 THR A O 1
ATOM 949 N N . VAL A 1 121 ? 18.10472 -36.04159 -6.56668 1.000 21.76079 121 VAL A N 1
ATOM 950 C CA . VAL A 1 121 ? 17.33740 -35.93301 -5.32826 1.000 22.22205 121 VAL A CA 1
ATOM 951 C C . VAL A 1 121 ? 16.01830 -35.29705 -5.70443 1.000 25.73544 121 VAL A C 1
ATOM 952 O O . VAL A 1 121 ? 15.98495 -34.12497 -6.11231 1.000 27.75522 121 VAL A O 1
ATOM 956 N N . SER A 1 122 ? 14.94389 -36.08048 -5.61161 1.000 27.45416 122 SER A N 1
ATOM 957 C CA . SER A 1 122 ? 13.61950 -35.60744 -6.00618 1.000 32.10450 122 SER A CA 1
ATOM 958 C C . SER A 1 122 ? 12.57697 -36.36979 -5.19913 1.000 34.59531 122 SER A C 1
ATOM 959 O O . SER A 1 122 ? 12.67927 -37.56472 -5.01036 1.000 34.90941 122 SER A O 1
#

Foldseek 3Di:
DFFWEKDWADEAAQQAKIKMKIAGDDDQQLQFKKAKWWAAPPGAIGGAKIQHSVGDIDGDPVQPPFKDWDDDNVRNMIMIIGGSDDQVVFTFMAMDTPVCRVCRRVVVDHGRYPGYTHGYD